Protein AF-A0A382JGZ1-F1 (afdb_monomer)

Organism: NCBI:txid408172

Radius of gyration: 41.62 Å; Cα contacts (8 Å, |Δi|>4): 286; chains: 1; bounding box: 96×25×117 Å

Nearest PDB structures (foldseek):
  3vn4-assembly1_A  TM=8.213E-01  e=1.297E+00  Homo sapiens

Foldseek 3Di:
DDDDQAEDQCPPLFPGHDPSHPYYPVPGHFAPADPSHDVPDPDDRFHQALVRDTNDDWDAWCVRHTHHFHQDLQRDTNDDQPVQQEPVRDRVFDWHQAPVRDTDDTPPPHDHFDAELVRDTVDDFHADLQRDTVDPLPPQAEPVRDRVDDHDDVND

Sequence (156 aa):
MWDPIIEGCTTSTACNYNPEAKKDDNSCIDPLGCDNWCPGDTTEVKELDCAGVCGGVQFIDCSGQCGILITDDCGVCGGNNTICKDCNGVINGAAELDKCGDCVGGDTGLEACTYDCSGYWGGSAELDQCSVCEGDNSTCKDCNNIINGTAYIDGC

Secondary structure (DSSP, 8-state):
------BS---TTSTT--TT-SB--S---PPBTTTTB-TT-SSPPPPBPTTS-BT-S-EE-TTSSEE---B-TTS-BT--S-TTB-TTS-BT--EEE-SSS-EEETTS--PPPPB-TTS-BT----B-TTS-BT--S-TTB-TTS-BT----TT--

Solvent-accessible surface area (backbone atoms only — not comparable to full-atom values): 9427 Å² total; per-residue (Å²): 136,89,79,81,82,37,68,27,13,58,50,88,79,24,69,58,46,33,93,74,28,77,40,67,65,80,68,58,40,73,44,46,73,32,92,69,38,41,101,83,60,91,67,82,84,26,48,66,15,59,85,73,37,66,58,48,87,43,45,43,25,70,80,78,45,70,34,71,36,43,61,26,95,65,69,35,65,61,51,81,43,67,89,35,32,22,66,80,64,36,73,76,47,63,23,42,67,41,87,71,68,48,58,16,39,61,87,67,85,35,76,68,68,53,62,24,63,82,66,39,58,62,46,86,45,48,64,28,96,60,73,36,59,71,43,88,41,68,92,34,38,21,82,84,67,38,71,77,45,86,54,52,88,91,79,114

pLDDT: mean 88.55, std 9.87, range [56.16, 98.31]

Mean predicted aligned error: 11.66 Å

Structure (mmCIF, N/CA/C/O backbone):
data_AF-A0A382JGZ1-F1
#
_entry.id   AF-A0A382JGZ1-F1
#
loop_
_atom_site.group_PDB
_atom_site.id
_atom_site.type_symbol
_atom_site.label_atom_id
_atom_site.label_alt_id
_atom_site.label_comp_id
_atom_site.label_asym_id
_atom_site.label_entity_id
_atom_site.label_seq_id
_atom_site.pdbx_PDB_ins_code
_atom_site.Cartn_x
_atom_site.Cartn_y
_atom_site.Cartn_z
_atom_site.occupancy
_atom_site.B_iso_or_equiv
_atom_site.auth_seq_id
_atom_site.auth_comp_id
_atom_site.auth_asym_id
_atom_sit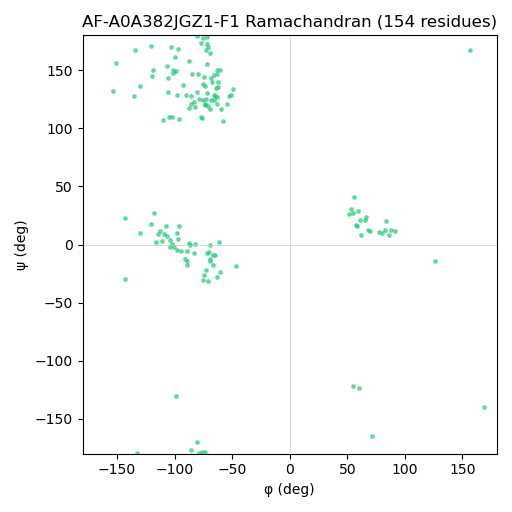e.auth_atom_id
_atom_site.pdbx_PDB_model_num
ATOM 1 N N . MET A 1 1 ? 52.716 8.930 -58.735 1.00 59.91 1 MET A N 1
ATOM 2 C CA . MET A 1 1 ? 52.616 9.016 -57.264 1.00 59.91 1 MET A CA 1
ATOM 3 C C . MET A 1 1 ? 51.844 7.788 -56.822 1.00 59.91 1 MET A C 1
ATOM 5 O O . MET A 1 1 ? 50.789 7.555 -57.394 1.00 59.91 1 MET A O 1
ATOM 9 N N . TRP A 1 2 ? 52.414 6.952 -55.953 1.00 77.38 2 TRP A N 1
ATOM 10 C CA . TRP A 1 2 ? 51.700 5.797 -55.399 1.00 77.38 2 TRP A CA 1
ATOM 11 C C . TRP A 1 2 ? 50.921 6.275 -54.177 1.00 77.38 2 TRP A C 1
ATOM 13 O O . TRP A 1 2 ? 51.493 6.948 -53.324 1.00 77.38 2 TRP A O 1
ATOM 23 N N . ASP A 1 3 ? 49.628 5.980 -54.151 1.00 73.88 3 ASP A N 1
ATOM 24 C CA . ASP A 1 3 ? 48.732 6.267 -53.037 1.00 73.88 3 ASP A CA 1
ATOM 25 C C . ASP A 1 3 ? 48.473 4.927 -52.329 1.00 73.88 3 ASP A C 1
ATOM 27 O O . ASP A 1 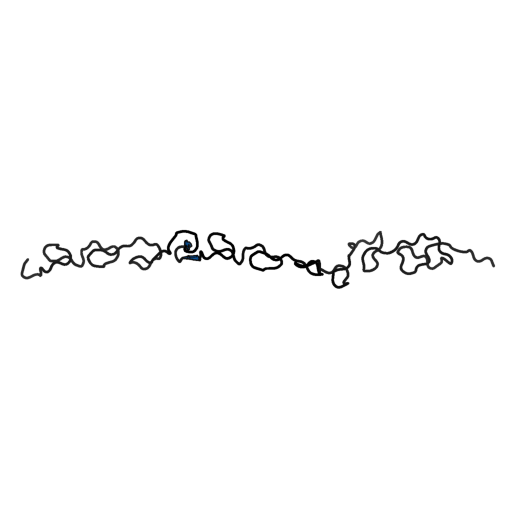3 ? 47.879 4.037 -52.950 1.00 73.88 3 ASP A O 1
ATOM 31 N N . PRO A 1 4 ? 49.003 4.704 -51.111 1.00 79.88 4 PRO A N 1
ATOM 32 C CA . PRO A 1 4 ? 48.818 3.442 -50.411 1.00 79.88 4 PRO A CA 1
ATOM 33 C C . PRO A 1 4 ? 47.335 3.229 -50.091 1.00 79.88 4 PRO A C 1
ATOM 35 O O . PRO A 1 4 ? 46.644 4.130 -49.611 1.00 79.88 4 PRO A O 1
ATOM 38 N N . ILE A 1 5 ? 46.842 2.015 -50.339 1.00 84.81 5 ILE A N 1
ATOM 39 C CA . ILE A 1 5 ? 45.508 1.616 -49.887 1.00 84.81 5 ILE A CA 1
ATOM 40 C C . ILE A 1 5 ? 45.614 1.343 -48.390 1.00 84.81 5 ILE A C 1
ATOM 42 O O . ILE A 1 5 ? 46.241 0.371 -47.975 1.00 84.81 5 ILE A O 1
ATOM 46 N N . ILE A 1 6 ? 45.028 2.234 -47.598 1.00 91.94 6 ILE A N 1
ATOM 47 C CA . ILE A 1 6 ? 44.837 2.045 -46.164 1.00 91.94 6 ILE A CA 1
ATOM 48 C C . ILE A 1 6 ? 43.628 1.119 -46.003 1.00 91.94 6 ILE A C 1
ATOM 50 O O . ILE A 1 6 ? 42.564 1.391 -46.569 1.00 91.94 6 ILE A O 1
ATOM 54 N N . GLU A 1 7 ? 43.813 0.020 -45.277 1.00 94.81 7 GLU A N 1
ATOM 55 C CA . GLU A 1 7 ? 42.747 -0.913 -44.900 1.00 94.81 7 GLU A CA 1
ATOM 56 C C . GLU A 1 7 ? 42.331 -0.654 -43.443 1.00 94.81 7 GLU A C 1
ATOM 58 O O . GLU A 1 7 ? 43.130 -0.157 -42.642 1.00 94.81 7 GLU A O 1
ATOM 63 N N . GLY A 1 8 ? 41.069 -0.921 -43.122 1.00 95.38 8 GLY A N 1
ATOM 64 C CA . GLY A 1 8 ? 40.466 -0.639 -41.818 1.00 95.38 8 GLY A CA 1
ATOM 65 C C . GLY A 1 8 ? 38.950 -0.518 -41.935 1.00 95.38 8 GLY A C 1
ATOM 66 O O . GLY A 1 8 ? 38.436 -0.380 -43.045 1.00 95.38 8 GLY A O 1
ATOM 67 N N . CYS A 1 9 ? 38.235 -0.519 -40.810 1.00 97.38 9 CYS A N 1
ATOM 68 C CA . CYS A 1 9 ? 36.777 -0.417 -40.817 1.00 97.38 9 CYS A CA 1
ATOM 69 C C . CYS A 1 9 ? 36.277 0.820 -41.590 1.00 97.38 9 CYS A C 1
ATOM 71 O O . CYS A 1 9 ? 36.577 1.957 -41.215 1.00 97.38 9 CYS A O 1
ATOM 73 N N . THR A 1 10 ? 35.466 0.598 -42.633 1.00 95.44 10 THR A N 1
ATOM 74 C CA . THR A 1 10 ? 34.905 1.678 -43.480 1.00 95.44 10 THR A CA 1
ATOM 75 C C . THR A 1 10 ? 33.472 2.093 -43.123 1.00 95.44 10 THR A C 1
ATOM 77 O O . THR A 1 10 ? 32.952 3.061 -43.679 1.00 95.44 10 THR A O 1
ATOM 80 N N . THR A 1 11 ? 32.829 1.408 -42.175 1.00 94.88 11 THR A N 1
ATOM 81 C CA . THR A 1 11 ? 31.472 1.736 -41.714 1.00 94.88 11 THR A CA 1
ATOM 82 C C . THR A 1 11 ? 31.505 2.938 -40.774 1.00 94.88 11 THR A C 1
ATOM 84 O O . THR A 1 11 ? 31.960 2.825 -39.642 1.00 94.88 11 THR A O 1
ATOM 87 N N . SER A 1 12 ? 30.987 4.088 -41.214 1.00 92.81 12 SER A N 1
ATOM 88 C CA . SER A 1 12 ? 31.091 5.372 -40.495 1.00 92.81 12 SER A CA 1
ATOM 89 C C . SER A 1 12 ? 30.383 5.449 -39.136 1.00 92.81 12 SER A C 1
ATOM 91 O O . SER A 1 12 ? 30.562 6.431 -38.417 1.00 92.81 12 SER A O 1
ATOM 93 N N . THR A 1 13 ? 29.580 4.444 -38.783 1.00 92.00 13 THR A N 1
ATOM 94 C CA . THR A 1 13 ? 28.895 4.309 -37.486 1.00 92.00 13 THR A CA 1
ATOM 95 C C . THR A 1 13 ? 29.541 3.281 -36.555 1.00 92.00 13 THR A C 1
ATOM 97 O O . THR A 1 13 ? 29.058 3.104 -35.442 1.00 92.00 13 THR A O 1
ATOM 100 N N . ALA A 1 14 ? 30.599 2.590 -36.987 1.00 93.94 14 ALA A N 1
ATOM 101 C CA . ALA A 1 14 ? 31.310 1.618 -36.163 1.00 93.94 14 ALA A CA 1
ATOM 102 C C . ALA A 1 14 ? 32.282 2.306 -35.190 1.00 93.94 14 ALA A C 1
ATOM 104 O O . ALA A 1 14 ? 32.926 3.304 -35.524 1.00 93.94 14 ALA A O 1
ATOM 105 N N . CYS A 1 15 ? 32.454 1.721 -34.008 1.00 95.44 15 CYS A N 1
ATOM 106 C CA . CYS A 1 15 ? 33.263 2.251 -32.908 1.00 95.44 15 CYS A CA 1
ATOM 107 C C . CYS A 1 15 ? 34.750 2.448 -33.241 1.00 95.44 15 CYS A C 1
ATOM 109 O O . CYS A 1 15 ? 35.434 3.246 -32.604 1.00 95.44 15 CYS A O 1
ATOM 111 N N . ASN A 1 16 ? 35.260 1.721 -34.235 1.00 95.12 16 ASN A N 1
ATOM 112 C CA . ASN A 1 16 ? 36.634 1.791 -34.728 1.00 95.12 16 ASN A CA 1
ATOM 113 C C . ASN A 1 16 ? 36.716 2.227 -36.202 1.00 95.12 16 ASN A C 1
ATOM 115 O O . ASN A 1 16 ? 37.671 1.871 -36.895 1.00 95.12 16 ASN A O 1
ATOM 119 N N . TYR A 1 17 ? 35.725 2.984 -36.687 1.00 96.25 17 TYR A N 1
ATOM 120 C CA . TYR A 1 17 ? 35.736 3.561 -38.030 1.00 96.25 17 TYR A CA 1
ATOM 121 C C . TYR A 1 17 ? 37.037 4.325 -38.323 1.00 96.25 17 TYR A C 1
ATOM 123 O O . TYR A 1 17 ? 37.432 5.224 -37.575 1.00 96.25 17 TYR A O 1
ATOM 131 N N . ASN A 1 18 ? 37.673 4.007 -39.451 1.00 93.94 18 ASN A N 1
ATOM 132 C CA . ASN A 1 18 ? 38.861 4.695 -39.936 1.00 93.94 18 ASN A CA 1
ATOM 133 C C . ASN A 1 18 ? 38.521 5.524 -41.194 1.00 93.94 18 ASN A C 1
ATOM 135 O O . ASN A 1 18 ? 38.383 4.950 -42.274 1.00 93.94 18 ASN A O 1
ATOM 139 N N . PRO A 1 19 ? 38.451 6.868 -41.113 1.00 95.19 19 PRO A N 1
ATOM 140 C CA . PRO A 1 19 ? 38.107 7.715 -42.257 1.00 95.19 19 PRO A CA 1
ATOM 141 C C . PRO A 1 19 ? 39.177 7.758 -43.358 1.00 95.19 19 PRO A C 1
ATOM 143 O O . PRO A 1 19 ? 38.900 8.252 -44.450 1.00 95.19 19 PRO A O 1
ATOM 146 N N . GLU A 1 20 ? 40.393 7.270 -43.095 1.00 93.50 20 GLU A N 1
ATOM 147 C CA . GLU A 1 20 ? 41.445 7.147 -44.111 1.00 93.50 20 GLU A CA 1
ATOM 148 C C . GLU A 1 20 ? 41.403 5.795 -44.841 1.00 93.50 20 GLU A C 1
ATOM 150 O O . GLU A 1 20 ? 42.028 5.654 -45.897 1.00 93.50 20 GLU A O 1
ATOM 155 N N . ALA A 1 21 ? 40.660 4.810 -44.318 1.00 94.94 21 ALA A N 1
ATOM 156 C CA . ALA A 1 21 ? 40.535 3.497 -44.934 1.00 94.94 21 ALA A CA 1
ATOM 157 C C . ALA A 1 21 ? 39.757 3.581 -46.255 1.00 94.94 21 ALA A C 1
ATOM 159 O O . ALA A 1 21 ? 38.621 4.047 -46.324 1.00 94.94 21 ALA A O 1
ATOM 160 N N . LYS A 1 22 ? 40.383 3.094 -47.329 1.00 91.94 22 LYS A N 1
ATOM 161 C CA . LYS A 1 22 ? 39.811 3.053 -48.689 1.00 91.94 22 LYS A CA 1
ATOM 162 C C . LYS A 1 22 ? 39.271 1.666 -49.049 1.00 91.94 22 LYS A C 1
ATOM 164 O O . LYS A 1 22 ? 38.753 1.476 -50.149 1.00 91.94 22 LYS A O 1
ATOM 169 N N . LYS A 1 23 ? 39.426 0.697 -48.147 1.00 94.69 23 LYS A N 1
ATOM 170 C CA . LYS A 1 23 ? 38.972 -0.685 -48.279 1.00 94.69 23 LYS A CA 1
ATOM 171 C C . LYS A 1 23 ? 38.732 -1.263 -46.884 1.00 94.69 23 LYS A C 1
ATOM 173 O O . LYS A 1 23 ? 39.600 -1.143 -46.024 1.00 94.69 23 LYS A O 1
ATOM 178 N N . ASP A 1 24 ? 37.583 -1.904 -46.703 1.00 95.44 24 ASP A N 1
ATOM 179 C CA . ASP A 1 24 ? 37.241 -2.572 -45.450 1.00 95.44 24 ASP A CA 1
ATOM 180 C C . ASP A 1 24 ? 38.145 -3.786 -45.194 1.00 95.44 24 ASP A C 1
ATOM 182 O O . ASP A 1 24 ? 38.462 -4.546 -46.118 1.00 95.44 24 ASP A O 1
ATOM 186 N N . ASP A 1 25 ? 38.545 -3.964 -43.938 1.00 96.00 25 ASP A N 1
ATOM 187 C CA . ASP A 1 25 ? 39.258 -5.143 -43.433 1.00 96.00 25 ASP A CA 1
ATOM 188 C C . ASP A 1 25 ? 38.347 -6.078 -42.614 1.00 96.00 25 ASP A C 1
ATOM 190 O O . ASP A 1 25 ? 38.810 -7.093 -42.090 1.00 96.00 25 ASP A O 1
ATOM 194 N N . ASN A 1 26 ? 37.047 -5.762 -42.538 1.00 94.56 26 ASN A N 1
ATOM 195 C CA . ASN A 1 26 ? 36.031 -6.426 -41.720 1.00 94.56 26 ASN A CA 1
ATOM 196 C C . ASN A 1 26 ? 36.320 -6.364 -40.206 1.00 94.56 26 ASN A C 1
ATOM 198 O O . ASN A 1 26 ? 35.785 -7.176 -39.450 1.00 94.56 26 ASN A O 1
ATOM 202 N N . SER A 1 27 ? 37.148 -5.421 -39.740 1.00 95.25 27 SER A N 1
ATOM 203 C CA . SER A 1 27 ? 37.422 -5.231 -38.308 1.00 95.25 27 SER A CA 1
ATOM 204 C C . SER A 1 27 ? 36.367 -4.394 -37.578 1.00 95.25 27 SER A C 1
ATOM 206 O O . SER A 1 27 ? 36.524 -4.152 -36.382 1.00 95.25 27 SER A O 1
ATOM 208 N N . CYS A 1 28 ? 35.320 -3.927 -38.270 1.00 96.38 28 CYS A N 1
ATOM 209 C CA . CYS A 1 28 ? 34.291 -3.058 -37.702 1.00 96.38 28 CYS A CA 1
ATOM 210 C C . CYS A 1 28 ? 33.673 -3.622 -36.414 1.00 96.38 28 CYS A C 1
ATOM 212 O O . CYS A 1 28 ? 33.189 -4.752 -36.374 1.00 96.38 28 CYS A O 1
ATOM 214 N N . ILE A 1 29 ? 33.671 -2.794 -35.372 1.00 94.19 29 ILE A N 1
ATOM 215 C CA . ILE A 1 29 ? 33.009 -3.041 -34.094 1.00 94.19 29 ILE A CA 1
ATOM 216 C C . ILE A 1 29 ? 31.720 -2.226 -34.096 1.00 94.19 29 ILE A C 1
ATOM 218 O O . ILE A 1 29 ? 31.767 -0.996 -34.026 1.00 94.19 29 ILE A O 1
ATOM 222 N N . ASP A 1 30 ? 30.579 -2.902 -34.183 1.00 92.38 30 ASP A N 1
ATOM 223 C CA . ASP A 1 30 ? 29.280 -2.241 -34.081 1.00 92.38 30 ASP A CA 1
ATOM 224 C C . ASP A 1 30 ? 29.047 -1.715 -32.648 1.00 92.38 30 ASP A C 1
ATOM 226 O O . ASP A 1 30 ? 29.444 -2.380 -31.681 1.00 92.38 30 ASP A O 1
ATOM 230 N N . PRO A 1 31 ? 28.408 -0.541 -32.482 1.00 89.31 31 PRO A N 1
ATOM 231 C CA . PRO A 1 31 ? 27.994 -0.056 -31.170 1.00 89.31 31 PRO A CA 1
ATOM 232 C C . PRO A 1 31 ? 27.006 -1.005 -30.482 1.00 89.31 31 PRO A C 1
ATOM 234 O O . PRO A 1 31 ? 26.212 -1.681 -31.138 1.00 89.31 31 PRO A O 1
ATOM 237 N N . LEU A 1 32 ? 27.034 -1.033 -29.149 1.00 83.06 32 LEU A N 1
ATOM 238 C CA . LEU A 1 32 ? 26.167 -1.889 -28.334 1.00 83.06 32 LEU A CA 1
ATOM 239 C C . LEU A 1 32 ? 24.995 -1.099 -27.746 1.00 83.06 32 LEU A C 1
ATOM 241 O O . LEU A 1 32 ? 25.132 0.079 -27.419 1.00 83.06 32 LEU A O 1
ATOM 245 N N . GLY A 1 33 ? 23.851 -1.767 -27.580 1.00 77.44 33 GLY A N 1
ATOM 246 C CA . GLY A 1 33 ? 22.639 -1.154 -27.044 1.00 77.44 33 GLY A CA 1
ATOM 247 C C . GLY A 1 33 ? 22.165 0.013 -27.914 1.00 77.44 33 GLY A C 1
ATOM 248 O O . GLY A 1 33 ? 21.911 -0.140 -29.110 1.00 77.44 33 GLY A O 1
ATOM 249 N N . CYS A 1 34 ? 22.036 1.190 -27.311 1.00 78.69 34 CYS A N 1
ATOM 250 C CA . CYS A 1 34 ? 21.602 2.418 -27.973 1.00 78.69 34 CYS A CA 1
ATOM 251 C C . CYS A 1 34 ? 22.512 3.618 -27.624 1.00 78.69 34 CYS A C 1
ATOM 253 O O . CYS A 1 34 ? 23.529 3.468 -26.952 1.00 78.69 34 CYS A O 1
ATOM 255 N N . ASP A 1 35 ? 22.201 4.808 -28.158 1.00 84.62 35 ASP A N 1
ATOM 256 C CA . ASP A 1 35 ? 23.065 6.009 -28.137 1.00 84.62 35 ASP A CA 1
ATOM 257 C C . ASP A 1 35 ? 24.462 5.821 -28.790 1.00 84.62 35 ASP A C 1
ATOM 259 O O . ASP A 1 35 ? 25.342 6.662 -28.621 1.00 84.62 35 ASP A O 1
ATOM 263 N N . ASN A 1 36 ? 24.652 4.764 -29.595 1.00 85.62 36 ASN A N 1
ATOM 264 C CA . ASN A 1 36 ? 25.927 4.365 -30.214 1.00 85.62 36 ASN A CA 1
ATOM 265 C C . ASN A 1 36 ? 27.072 4.146 -29.202 1.00 85.62 36 ASN A C 1
ATOM 267 O O . ASN A 1 36 ? 28.211 4.531 -29.466 1.00 85.62 36 ASN A O 1
ATOM 271 N N . TRP A 1 37 ? 26.779 3.516 -28.062 1.00 90.06 37 TRP A N 1
ATOM 272 C CA . TRP A 1 37 ? 27.780 3.209 -27.037 1.00 90.06 37 TRP A CA 1
ATOM 273 C C . TRP A 1 37 ? 28.874 2.256 -27.544 1.00 90.06 37 TRP A C 1
ATOM 275 O O . TRP A 1 37 ? 28.583 1.229 -28.169 1.00 90.06 37 TRP A O 1
ATOM 285 N N . CYS A 1 38 ? 30.131 2.560 -27.222 1.00 92.44 38 CYS A N 1
ATOM 286 C CA . CYS A 1 38 ? 31.301 1.833 -27.700 1.00 92.44 38 CYS A CA 1
ATOM 287 C C . CYS A 1 38 ? 32.147 1.218 -26.568 1.00 92.44 38 CYS A C 1
ATOM 289 O O . CYS A 1 38 ? 32.317 1.831 -25.511 1.00 92.44 38 CYS A O 1
ATOM 291 N N . PRO A 1 39 ? 32.756 0.028 -26.774 1.00 88.19 39 PRO A N 1
ATOM 292 C CA . PRO A 1 39 ? 33.616 -0.603 -25.771 1.00 88.19 39 PRO A CA 1
ATOM 293 C C . PRO A 1 39 ? 34.800 0.286 -25.354 1.00 88.19 39 PRO A C 1
ATOM 295 O O . PRO A 1 39 ? 35.776 0.432 -26.088 1.00 88.19 39 PRO A O 1
ATOM 298 N N . GLY A 1 40 ? 34.719 0.851 -24.147 1.00 82.50 40 GLY A N 1
ATOM 299 C CA . GLY A 1 40 ? 35.688 1.816 -23.613 1.00 82.50 40 GLY A CA 1
ATOM 300 C C . GLY A 1 40 ? 35.055 3.121 -23.122 1.00 82.50 40 GLY A C 1
ATOM 301 O O . GLY A 1 40 ? 35.703 3.853 -22.372 1.00 82.50 40 GLY A O 1
ATOM 302 N N . ASP A 1 41 ? 33.796 3.382 -23.480 1.00 87.44 41 ASP A N 1
ATOM 303 C CA . ASP A 1 41 ? 33.010 4.482 -22.925 1.00 87.44 41 ASP A CA 1
ATOM 304 C C . ASP A 1 41 ? 32.782 4.298 -21.415 1.00 87.44 41 ASP A C 1
ATOM 306 O O . ASP A 1 41 ? 32.669 3.185 -20.897 1.00 87.44 41 ASP A O 1
ATOM 310 N N . THR A 1 42 ? 32.732 5.415 -20.684 1.00 86.06 42 THR A N 1
ATOM 311 C CA . THR A 1 42 ? 32.669 5.428 -19.210 1.00 86.06 42 THR A CA 1
ATOM 312 C C . THR A 1 42 ? 31.253 5.517 -18.643 1.00 86.06 42 THR A C 1
ATOM 314 O O . THR A 1 42 ? 31.076 5.443 -17.427 1.00 86.06 42 THR A O 1
ATOM 317 N N . THR A 1 43 ? 30.244 5.684 -19.498 1.00 82.06 43 THR A N 1
ATOM 318 C CA . THR A 1 43 ? 28.824 5.610 -19.131 1.00 82.06 43 THR A CA 1
ATOM 319 C C .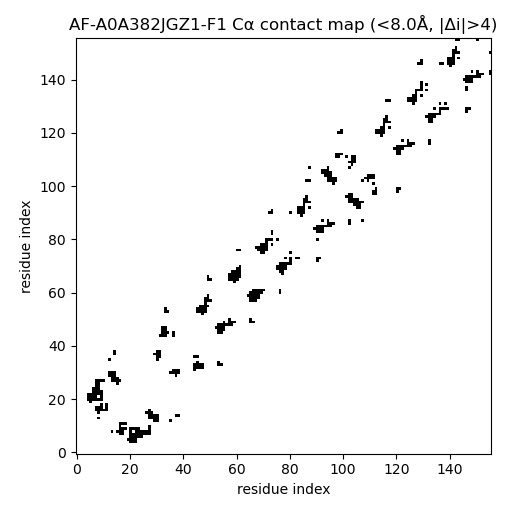 THR A 1 43 ? 28.316 4.174 -19.215 1.00 82.06 43 THR A C 1
ATOM 321 O O . THR A 1 43 ? 28.880 3.359 -19.938 1.00 82.06 43 THR A O 1
ATOM 324 N N . GLU A 1 44 ? 27.234 3.853 -18.511 1.00 80.00 44 GLU A N 1
ATOM 325 C CA . GLU A 1 44 ? 26.608 2.528 -18.590 1.00 80.00 44 GLU A CA 1
ATOM 326 C C . GLU A 1 44 ? 26.012 2.265 -19.985 1.00 80.00 44 GLU A C 1
ATOM 328 O O . GLU A 1 44 ? 25.503 3.187 -20.631 1.00 80.00 44 GLU A O 1
ATOM 333 N N . VAL A 1 45 ? 26.066 1.005 -20.438 1.00 79.75 45 VAL A N 1
ATOM 334 C CA . VAL A 1 45 ? 25.364 0.564 -21.653 1.00 79.75 45 VAL A CA 1
ATOM 335 C C . VAL A 1 45 ? 23.873 0.733 -21.410 1.00 79.75 45 VAL A C 1
ATOM 337 O O . VAL A 1 45 ? 23.315 0.154 -20.478 1.00 79.75 45 VAL A O 1
ATOM 340 N N . LYS A 1 46 ? 23.228 1.529 -22.253 1.00 80.62 46 LYS A N 1
ATOM 341 C CA . LYS A 1 46 ? 21.780 1.678 -22.241 1.00 80.62 46 LYS A CA 1
ATOM 342 C C . LYS A 1 46 ? 21.166 0.699 -23.226 1.00 80.62 46 LYS A C 1
ATOM 344 O O . LYS A 1 46 ? 21.628 0.591 -24.358 1.00 80.62 46 LYS A O 1
ATOM 349 N N . GLU A 1 47 ? 20.087 0.060 -22.803 1.00 77.25 47 GLU A N 1
ATOM 350 C CA . GLU A 1 47 ? 19.244 -0.752 -23.673 1.00 77.25 47 GLU A CA 1
ATOM 351 C C . GLU A 1 47 ? 18.002 0.021 -24.113 1.00 77.25 47 GLU A C 1
ATOM 353 O O . GLU A 1 47 ? 17.620 1.035 -23.517 1.00 77.25 47 GLU A O 1
ATOM 358 N N . LEU A 1 48 ? 17.380 -0.456 -25.187 1.00 76.62 48 LEU A N 1
ATOM 359 C CA . LEU A 1 48 ? 16.151 0.120 -25.708 1.00 76.62 48 LEU A CA 1
ATOM 360 C C . LEU A 1 48 ? 14.973 -0.246 -24.795 1.00 76.62 48 LEU A C 1
ATOM 362 O O . LEU A 1 48 ? 14.673 -1.427 -24.612 1.00 76.62 48 LEU A O 1
ATOM 366 N N . ASP A 1 49 ? 14.292 0.757 -24.244 1.00 74.19 49 ASP A N 1
ATOM 367 C CA . ASP A 1 49 ? 13.051 0.532 -23.512 1.00 74.19 49 ASP A CA 1
ATOM 368 C C . ASP A 1 49 ? 11.914 0.140 -24.458 1.00 74.19 49 ASP A C 1
ATOM 370 O O . ASP A 1 49 ? 11.994 0.229 -25.689 1.00 74.19 49 ASP A O 1
ATOM 374 N N . CYS A 1 50 ? 10.814 -0.283 -23.856 1.00 76.38 50 CYS A N 1
ATOM 375 C CA . CYS A 1 50 ? 9.692 -0.847 -24.581 1.00 76.38 50 CYS A CA 1
ATOM 376 C C . CYS A 1 50 ? 8.891 0.160 -25.453 1.00 76.38 50 CYS A C 1
ATOM 378 O O . CYS A 1 50 ? 7.964 -0.240 -26.156 1.00 76.38 50 CYS A O 1
ATOM 380 N N . ALA A 1 51 ? 9.265 1.448 -25.479 1.00 72.50 51 ALA A N 1
ATOM 381 C CA . ALA A 1 51 ? 8.778 2.444 -26.444 1.00 72.50 51 ALA A CA 1
ATOM 382 C C . ALA A 1 51 ? 9.836 2.880 -27.476 1.00 72.50 51 ALA A C 1
ATOM 384 O O . ALA A 1 51 ? 9.599 3.821 -28.237 1.00 72.50 51 ALA A O 1
ATOM 385 N N . GLY A 1 52 ? 10.992 2.215 -27.530 1.00 71.56 52 GLY A N 1
ATOM 386 C CA . GLY A 1 52 ? 12.078 2.599 -28.426 1.00 71.56 52 GLY A CA 1
ATOM 387 C C . GLY A 1 52 ? 12.974 3.709 -27.871 1.00 71.56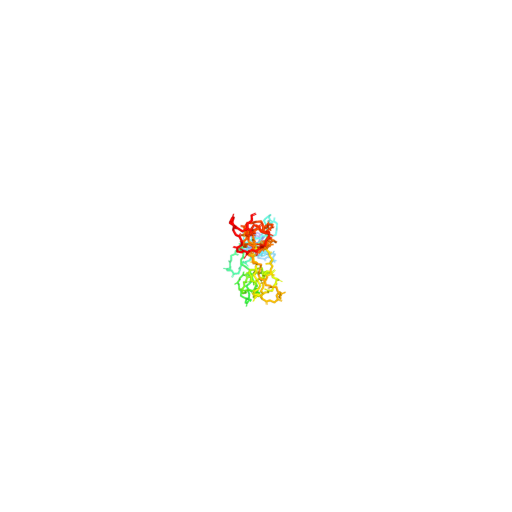 52 GLY A C 1
ATOM 388 O O . GLY A 1 52 ? 13.636 4.385 -28.660 1.00 71.56 52 GLY A O 1
ATOM 389 N N . VAL A 1 53 ? 12.992 3.941 -26.552 1.00 79.69 53 VAL A N 1
ATOM 390 C CA . VAL A 1 53 ? 13.775 5.020 -25.926 1.00 79.69 53 VAL A CA 1
ATOM 391 C C . VAL A 1 53 ? 15.002 4.466 -25.211 1.00 79.69 53 VAL A C 1
ATOM 393 O O . VAL A 1 53 ? 14.922 3.531 -24.418 1.00 79.69 53 VAL A O 1
ATOM 396 N N . CYS A 1 54 ? 16.157 5.074 -25.469 1.00 80.75 54 CYS A N 1
ATOM 397 C CA . CYS A 1 54 ? 17.425 4.595 -24.944 1.00 80.75 54 CYS A CA 1
ATOM 398 C C . CYS A 1 54 ? 17.584 4.820 -23.432 1.00 80.75 54 CYS A C 1
ATOM 400 O O . CYS A 1 54 ? 17.582 5.963 -22.966 1.00 80.75 54 CYS A O 1
ATOM 402 N N . GLY A 1 55 ? 17.748 3.739 -22.664 1.00 73.00 55 GLY A N 1
ATOM 403 C CA . GLY A 1 55 ? 17.836 3.783 -21.200 1.00 73.00 55 GLY A CA 1
ATOM 404 C C . GLY A 1 55 ? 16.536 4.234 -20.527 1.00 73.00 55 GLY A C 1
ATOM 405 O O . GLY A 1 55 ? 16.575 4.784 -19.427 1.00 73.00 55 GLY A O 1
ATOM 406 N N . GLY A 1 56 ? 15.398 4.070 -21.209 1.00 72.00 56 GLY A N 1
ATOM 407 C CA . GLY A 1 56 ? 14.077 4.340 -20.647 1.00 72.00 56 GLY A CA 1
ATOM 408 C C . GLY A 1 56 ? 13.653 3.298 -19.604 1.00 72.00 56 GLY A C 1
ATOM 409 O O . GLY A 1 56 ? 14.323 2.294 -19.377 1.00 72.00 56 GLY A O 1
ATOM 410 N N . VAL A 1 57 ? 12.524 3.560 -18.944 1.00 69.75 57 VAL A N 1
ATOM 411 C CA . VAL A 1 57 ? 12.059 2.798 -17.767 1.00 69.75 57 VAL A CA 1
ATOM 412 C C . VAL A 1 57 ? 10.873 1.868 -18.052 1.00 69.75 57 VAL A C 1
ATOM 414 O O . VAL A 1 57 ? 10.302 1.309 -17.118 1.00 69.75 57 VAL A O 1
ATOM 417 N N . GLN A 1 58 ? 10.467 1.706 -19.316 1.00 65.38 58 GLN A N 1
ATOM 418 C CA . GLN A 1 58 ? 9.423 0.743 -19.684 1.00 65.38 58 GLN A CA 1
ATOM 419 C C . GLN A 1 58 ? 10.004 -0.668 -19.819 1.00 65.38 58 GLN A C 1
ATOM 421 O O . GLN A 1 58 ? 10.837 -0.923 -20.689 1.00 65.38 58 GLN A O 1
ATOM 426 N N . PHE A 1 59 ? 9.506 -1.581 -18.987 1.00 69.06 59 PHE A N 1
ATOM 427 C CA . PHE A 1 59 ? 9.740 -3.025 -19.037 1.00 69.06 59 PHE A CA 1
ATOM 428 C C . PHE A 1 59 ? 8.547 -3.724 -19.735 1.00 69.06 59 PHE A C 1
ATOM 430 O O . PHE A 1 59 ? 8.139 -3.284 -20.807 1.00 69.06 59 PHE A O 1
ATOM 437 N N . ILE A 1 60 ? 7.962 -4.787 -19.164 1.00 71.56 60 ILE A N 1
ATOM 438 C CA . ILE A 1 60 ? 6.827 -5.561 -19.722 1.00 71.56 60 ILE A CA 1
ATOM 439 C C . ILE A 1 60 ? 5.732 -5.729 -18.642 1.00 71.56 60 ILE A C 1
ATOM 441 O O . ILE A 1 60 ? 6.067 -5.952 -17.482 1.00 71.56 60 ILE A O 1
ATOM 445 N N . ASP A 1 61 ? 4.443 -5.560 -18.975 1.00 76.50 61 ASP A N 1
ATOM 446 C CA . ASP A 1 61 ? 3.304 -5.567 -18.035 1.00 76.50 61 ASP A CA 1
ATOM 447 C C . ASP A 1 61 ? 2.730 -6.959 -17.719 1.00 76.50 61 ASP A C 1
ATOM 449 O O . ASP A 1 61 ? 3.167 -8.003 -18.208 1.00 76.50 61 ASP A O 1
ATOM 453 N N . CYS A 1 62 ? 1.657 -6.903 -16.925 1.00 78.06 62 CYS A N 1
ATOM 454 C CA . CYS A 1 62 ? 0.745 -7.952 -16.503 1.00 78.06 62 CYS A CA 1
ATOM 455 C C . CYS A 1 62 ? 0.257 -8.877 -17.635 1.00 78.06 62 CYS A C 1
ATOM 457 O O . CYS A 1 62 ? -0.253 -9.960 -17.352 1.00 78.06 62 CYS A O 1
ATOM 459 N N . SER A 1 63 ? 0.367 -8.452 -18.897 1.00 80.88 63 SER A N 1
ATOM 460 C CA . SER A 1 63 ? -0.139 -9.138 -20.088 1.00 80.88 63 SER A CA 1
ATOM 461 C C . SER A 1 63 ? 0.954 -9.597 -21.065 1.00 80.88 63 SER A C 1
ATOM 463 O O . SER A 1 63 ? 0.636 -10.181 -22.103 1.00 80.88 63 SER A O 1
ATOM 465 N N . GLY A 1 64 ? 2.236 -9.379 -20.748 1.00 64.12 64 GLY A N 1
ATOM 466 C CA . GLY A 1 64 ? 3.355 -9.765 -21.617 1.00 64.12 64 GLY A CA 1
ATOM 467 C C . GLY A 1 64 ? 3.584 -8.819 -22.801 1.00 64.12 64 GLY A C 1
ATOM 468 O O . GLY A 1 64 ? 4.363 -9.141 -23.700 1.00 64.12 64 GLY A O 1
ATOM 469 N N . GLN A 1 65 ? 2.926 -7.660 -22.802 1.00 78.94 65 GLN A N 1
ATOM 470 C CA . GLN A 1 65 ? 3.236 -6.536 -23.683 1.00 78.94 65 GLN A CA 1
ATOM 471 C C . GLN A 1 65 ? 4.124 -5.535 -22.938 1.00 78.94 65 GLN A C 1
ATOM 473 O O . GLN A 1 65 ? 4.298 -5.619 -21.729 1.00 78.94 65 GLN A O 1
ATOM 478 N N . CYS A 1 66 ? 4.705 -4.580 -23.652 1.00 73.88 66 CYS A N 1
ATOM 479 C CA . CYS A 1 66 ? 5.473 -3.482 -23.067 1.00 73.88 66 CYS A CA 1
ATOM 480 C C . CYS A 1 66 ? 4.747 -2.759 -21.905 1.00 73.88 66 CYS A C 1
ATOM 482 O O . CYS A 1 66 ? 3.565 -2.454 -22.025 1.00 73.88 66 CYS A O 1
ATOM 484 N N . GLY A 1 67 ? 5.444 -2.505 -20.782 1.00 69.50 67 GLY A N 1
ATOM 485 C CA . GLY A 1 67 ? 4.826 -2.255 -19.467 1.00 69.50 67 GLY A CA 1
ATOM 486 C C . GLY A 1 67 ? 5.775 -2.251 -18.246 1.00 69.50 67 GLY A C 1
ATOM 487 O O . GLY A 1 67 ? 6.858 -1.705 -18.376 1.00 69.50 67 GLY A O 1
ATOM 488 N N . ILE A 1 68 ? 5.413 -2.812 -17.065 1.00 71.31 68 ILE A N 1
ATOM 489 C CA . ILE A 1 68 ? 6.329 -2.990 -15.888 1.00 71.31 68 ILE A CA 1
ATOM 490 C C . ILE A 1 68 ? 6.144 -4.305 -15.045 1.00 71.31 68 ILE A C 1
ATOM 492 O O . ILE A 1 68 ? 7.120 -4.787 -14.479 1.00 71.31 68 ILE A O 1
ATOM 496 N N . LEU A 1 69 ? 4.963 -4.937 -14.931 1.00 74.81 69 LEU A N 1
ATOM 497 C CA . LEU A 1 69 ? 4.107 -4.860 -13.721 1.00 74.81 69 LEU A CA 1
ATOM 498 C C . LEU A 1 69 ? 3.244 -6.170 -13.527 1.00 74.81 69 LEU A C 1
ATOM 500 O O . LEU A 1 69 ? 3.048 -6.853 -14.519 1.00 74.81 69 LEU A O 1
ATOM 504 N N . ILE A 1 70 ? 2.742 -6.590 -12.334 1.00 76.81 70 ILE A N 1
ATOM 505 C CA . ILE A 1 70 ? 1.933 -7.859 -12.141 1.00 76.81 70 ILE A CA 1
ATOM 506 C C . ILE A 1 70 ? 0.677 -7.682 -11.258 1.00 76.81 70 ILE A C 1
ATOM 508 O O . ILE A 1 70 ? 0.797 -7.201 -10.139 1.00 76.81 70 ILE A O 1
ATOM 512 N N . THR A 1 71 ? -0.510 -8.103 -11.719 1.00 86.62 71 THR A N 1
ATOM 513 C CA . THR A 1 71 ? -1.799 -7.901 -11.031 1.00 86.62 71 THR A CA 1
ATOM 514 C C . THR A 1 71 ? -1.883 -8.745 -9.770 1.00 86.62 71 THR A C 1
ATOM 516 O O . THR A 1 71 ? -1.860 -9.970 -9.847 1.00 86.62 71 THR A O 1
ATOM 519 N N . ASP A 1 72 ? -1.984 -8.076 -8.626 1.00 93.25 72 ASP A N 1
ATOM 520 C CA . ASP A 1 72 ? -2.220 -8.696 -7.328 1.00 93.25 72 ASP A CA 1
ATOM 521 C C . ASP A 1 72 ? -3.703 -9.100 -7.157 1.00 93.25 72 ASP A C 1
ATOM 523 O O . ASP A 1 72 ? -4.556 -8.796 -7.996 1.00 93.25 72 ASP A O 1
ATOM 527 N N . ASP A 1 73 ? -4.034 -9.792 -6.071 1.00 94.31 73 ASP A N 1
ATOM 528 C CA . ASP A 1 73 ? -5.383 -10.310 -5.800 1.00 94.31 73 ASP A CA 1
ATOM 529 C C . ASP A 1 73 ? -6.395 -9.203 -5.424 1.00 94.31 73 ASP A C 1
ATOM 531 O O . ASP A 1 73 ? -7.602 -9.449 -5.339 1.00 94.31 73 ASP A O 1
ATOM 535 N N . CYS A 1 74 ? -5.921 -7.965 -5.237 1.00 92.19 74 CYS A N 1
ATOM 536 C CA . CYS A 1 74 ? -6.743 -6.756 -5.166 1.00 92.19 74 CYS A CA 1
ATOM 537 C C . CYS A 1 74 ? -7.015 -6.147 -6.555 1.00 92.19 74 CYS A C 1
ATOM 539 O O . CYS A 1 74 ? -7.675 -5.112 -6.658 1.00 92.19 74 CYS A O 1
ATOM 541 N N . GLY A 1 75 ? -6.492 -6.748 -7.629 1.00 89.38 75 GLY A N 1
ATOM 542 C CA . GLY A 1 75 ? -6.552 -6.216 -8.989 1.00 89.38 75 GLY A CA 1
ATOM 543 C C . GLY A 1 75 ? -5.469 -5.177 -9.305 1.00 89.38 75 GLY A C 1
ATOM 544 O O . GLY A 1 75 ? -5.563 -4.500 -10.331 1.00 89.38 75 GLY A O 1
ATOM 545 N N . VAL A 1 76 ? -4.440 -5.023 -8.464 1.00 88.06 76 VAL A N 1
ATOM 546 C CA . VAL A 1 76 ? -3.419 -3.975 -8.609 1.00 88.06 76 VAL A CA 1
ATOM 547 C C . VAL A 1 76 ? -2.191 -4.518 -9.330 1.00 88.06 76 VAL A C 1
ATOM 549 O O . VAL A 1 76 ? -1.399 -5.271 -8.772 1.00 88.06 76 VAL A O 1
ATOM 552 N N . CYS A 1 77 ? -1.996 -4.095 -10.579 1.00 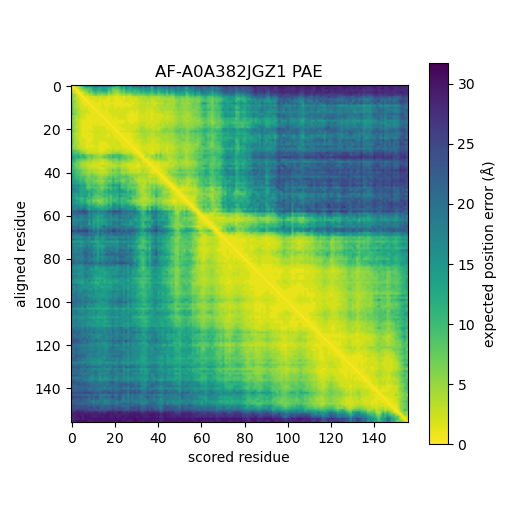87.56 77 CYS A N 1
ATOM 553 C CA . CYS A 1 77 ? -0.766 -4.347 -11.331 1.00 87.56 77 CYS A CA 1
ATOM 554 C C . CYS A 1 77 ? 0.417 -3.718 -10.548 1.00 87.56 77 CYS A C 1
ATOM 556 O O . CYS A 1 77 ? 0.467 -2.507 -10.350 1.00 87.56 77 CYS A O 1
ATOM 558 N N . GLY A 1 78 ? 1.363 -4.545 -10.084 1.00 84.88 78 GLY A N 1
ATOM 559 C CA . GLY A 1 78 ? 2.510 -4.182 -9.240 1.00 84.88 78 GLY A CA 1
ATOM 560 C C . GLY A 1 78 ? 2.216 -4.174 -7.739 1.00 84.88 78 GLY A C 1
ATOM 561 O O . GLY A 1 78 ? 3.043 -3.698 -6.962 1.00 84.88 78 GLY A O 1
ATOM 562 N N . GLY A 1 79 ? 1.035 -4.645 -7.340 1.00 87.88 79 GLY A N 1
ATOM 563 C CA . GLY A 1 79 ? 0.580 -4.663 -5.958 1.00 87.88 79 GLY A CA 1
ATOM 564 C C . GLY A 1 79 ? 1.209 -5.767 -5.103 1.00 87.88 79 GLY A C 1
ATOM 565 O O . GLY A 1 79 ? 2.070 -6.534 -5.533 1.00 87.88 79 GLY A O 1
ATOM 566 N N . ASN A 1 80 ? 0.787 -5.815 -3.842 1.00 91.88 80 ASN A N 1
ATOM 567 C CA . ASN A 1 80 ? 1.300 -6.730 -2.815 1.00 91.88 80 ASN A CA 1
ATOM 568 C C . ASN A 1 80 ? 0.192 -7.231 -1.862 1.00 91.88 80 ASN A C 1
ATOM 570 O O . ASN A 1 80 ? 0.445 -7.613 -0.711 1.00 91.88 80 ASN A O 1
ATOM 574 N N . ASN A 1 81 ? -1.053 -7.188 -2.332 1.00 92.88 81 ASN A N 1
ATOM 575 C CA . ASN A 1 81 ? -2.278 -7.545 -1.632 1.00 92.88 81 ASN A CA 1
ATOM 576 C C . ASN A 1 81 ? -2.589 -6.703 -0.383 1.00 92.88 81 ASN A C 1
ATOM 578 O O . ASN A 1 81 ? -3.480 -7.063 0.373 1.00 92.88 81 ASN A O 1
ATOM 582 N N . THR A 1 82 ? -1.862 -5.621 -0.082 1.00 94.19 82 THR A N 1
ATOM 583 C CA . THR A 1 82 ? -2.054 -4.896 1.197 1.00 94.19 82 THR A CA 1
ATOM 584 C C . THR A 1 82 ? -3.324 -4.045 1.219 1.00 94.19 82 THR A C 1
ATOM 586 O O . THR A 1 82 ? -3.917 -3.889 2.277 1.00 94.19 82 THR A O 1
ATOM 589 N N . ILE A 1 83 ? -3.768 -3.520 0.073 1.00 91.81 83 ILE A N 1
ATOM 590 C CA . ILE A 1 83 ? -4.889 -2.563 0.009 1.00 91.81 83 ILE A CA 1
ATOM 591 C C . ILE A 1 83 ? -6.274 -3.196 0.221 1.00 91.81 83 ILE A C 1
ATOM 593 O O . ILE A 1 83 ? -7.184 -2.507 0.667 1.00 91.81 83 ILE A O 1
ATOM 597 N N . CYS A 1 84 ? -6.435 -4.485 -0.087 1.00 95.12 84 CYS A N 1
ATOM 598 C CA . CYS A 1 84 ? -7.695 -5.218 0.067 1.00 95.12 84 CYS A CA 1
ATOM 599 C C . CYS A 1 84 ? -7.632 -6.326 1.126 1.00 95.12 84 CYS A C 1
ATOM 601 O O . CYS A 1 84 ? -8.558 -7.128 1.212 1.00 95.12 84 CYS A O 1
ATOM 603 N N . LYS A 1 85 ? -6.556 -6.411 1.919 1.00 97.12 85 LYS A N 1
ATOM 604 C CA . LYS A 1 85 ? -6.585 -7.230 3.135 1.00 97.12 85 LYS A CA 1
ATOM 605 C C . LYS A 1 85 ? -7.466 -6.538 4.161 1.00 97.12 85 LYS A C 1
ATOM 607 O O . LYS A 1 85 ? -7.283 -5.353 4.434 1.00 97.12 85 LYS A O 1
ATOM 612 N N . ASP A 1 86 ? -8.388 -7.299 4.722 1.00 97.38 86 ASP A N 1
ATOM 613 C CA . ASP A 1 86 ? -9.153 -6.893 5.889 1.00 97.38 86 ASP A CA 1
ATOM 614 C C . ASP A 1 86 ? -8.266 -6.909 7.155 1.00 97.38 86 ASP A C 1
ATOM 616 O O . ASP A 1 86 ? -7.073 -7.242 7.091 1.00 97.38 86 ASP A O 1
ATOM 620 N N . CYS A 1 87 ? -8.803 -6.535 8.320 1.00 97.31 87 CYS A N 1
ATOM 621 C CA . CYS A 1 87 ? -7.983 -6.491 9.540 1.00 97.31 87 CYS A CA 1
ATOM 622 C C . CYS A 1 87 ? -7.502 -7.874 10.020 1.00 97.31 87 CYS A C 1
ATOM 624 O O . CYS A 1 87 ? -6.537 -7.946 10.783 1.00 97.31 87 CYS A O 1
ATOM 626 N N . ASN A 1 88 ? -8.129 -8.960 9.553 1.00 96.81 88 ASN A N 1
ATOM 627 C CA . ASN A 1 88 ? -7.752 -10.344 9.836 1.00 96.81 88 ASN A CA 1
ATOM 628 C C . ASN A 1 88 ? -6.701 -10.859 8.822 1.00 96.81 88 ASN A C 1
ATOM 630 O O . ASN A 1 88 ? -6.247 -12.002 8.884 1.00 96.81 88 ASN A O 1
ATOM 634 N N . GLY A 1 89 ? -6.281 -10.007 7.878 1.00 95.56 89 GLY A N 1
ATOM 635 C CA . GLY A 1 89 ? -5.325 -10.336 6.824 1.00 95.56 89 GLY A CA 1
ATOM 636 C C . GLY A 1 89 ? -5.938 -11.095 5.646 1.00 95.56 89 GLY A C 1
ATOM 637 O O . GLY A 1 89 ? -5.189 -11.569 4.784 1.00 95.56 89 GLY A O 1
ATOM 638 N N . VAL A 1 90 ? -7.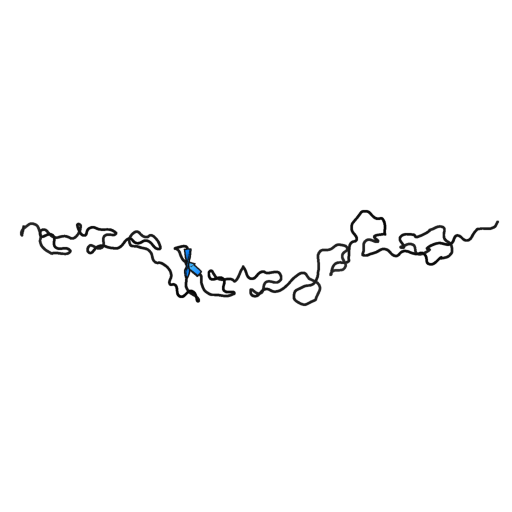267 -11.207 5.579 1.00 96.94 90 VAL A N 1
ATOM 639 C CA . VAL A 1 90 ? -7.983 -11.908 4.511 1.00 96.94 90 VAL A CA 1
ATOM 640 C C . VAL A 1 90 ? -8.145 -10.977 3.313 1.00 96.94 90 VAL A C 1
ATOM 642 O O . VA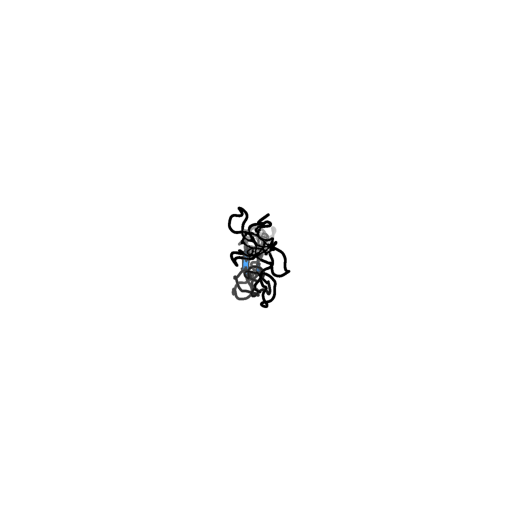L A 1 90 ? -8.705 -9.886 3.398 1.00 96.94 90 VAL A O 1
ATOM 645 N N . ILE A 1 91 ? -7.634 -11.419 2.166 1.00 96.94 91 ILE A N 1
ATOM 646 C CA . ILE A 1 91 ? -7.730 -10.714 0.884 1.00 96.94 91 ILE A CA 1
ATOM 647 C C . ILE A 1 91 ? -9.194 -10.658 0.441 1.00 96.94 91 ILE A C 1
ATOM 649 O O . ILE A 1 91 ? -9.838 -11.696 0.297 1.00 96.94 91 ILE A O 1
ATOM 653 N N . ASN A 1 92 ? -9.694 -9.446 0.197 1.00 94.94 92 ASN A N 1
ATOM 654 C CA . ASN A 1 92 ? -11.106 -9.141 -0.040 1.00 94.94 92 ASN A CA 1
ATOM 655 C C . ASN A 1 92 ? -12.029 -9.687 1.074 1.00 94.94 92 ASN A C 1
ATOM 657 O O . ASN A 1 92 ? -13.174 -10.061 0.812 1.00 94.94 92 ASN A O 1
ATOM 661 N N . GLY A 1 93 ? -11.506 -9.761 2.303 1.00 96.50 93 GLY A N 1
ATOM 662 C CA . GLY A 1 93 ? -12.252 -10.131 3.499 1.00 96.50 93 GLY A CA 1
ATOM 663 C C . GLY A 1 93 ? -13.197 -9.026 3.980 1.00 96.50 93 GLY A C 1
ATOM 664 O O . GLY A 1 93 ? -13.332 -7.974 3.352 1.00 96.50 93 GLY A O 1
ATOM 665 N N . ALA A 1 94 ? -13.879 -9.291 5.091 1.00 96.75 94 ALA A N 1
ATOM 666 C CA . ALA A 1 94 ? -14.955 -8.449 5.620 1.00 96.75 94 ALA A CA 1
ATOM 667 C C . ALA A 1 94 ? -14.796 -8.117 7.115 1.00 96.75 94 ALA A C 1
ATOM 669 O O . ALA A 1 94 ? -15.741 -7.617 7.726 1.00 96.75 94 ALA A O 1
ATOM 670 N N . ALA A 1 95 ? -13.645 -8.428 7.717 1.00 98.31 95 ALA A N 1
ATOM 671 C CA . ALA A 1 95 ? -13.346 -8.051 9.090 1.00 98.31 95 ALA A CA 1
ATOM 672 C C . ALA A 1 95 ? -12.872 -6.588 9.172 1.00 98.31 95 ALA A C 1
ATOM 674 O O . ALA A 1 95 ? -11.970 -6.161 8.444 1.00 98.31 95 ALA A O 1
ATOM 675 N N . GLU A 1 96 ? -13.444 -5.818 10.093 1.00 97.00 96 GLU A N 1
ATOM 676 C CA . GLU A 1 96 ? -13.131 -4.399 10.282 1.00 97.00 96 GLU A CA 1
ATOM 677 C C . GLU A 1 96 ? -12.565 -4.142 11.684 1.00 97.00 96 GLU A C 1
ATOM 679 O O . GLU A 1 96 ? -12.884 -4.849 12.639 1.00 97.00 96 GLU A O 1
ATOM 684 N N . LEU A 1 97 ? -11.706 -3.123 11.811 1.00 97.44 97 LEU A N 1
ATOM 685 C CA . LEU A 1 97 ? -11.279 -2.641 13.125 1.00 97.44 97 LEU A CA 1
ATOM 686 C C . LEU A 1 97 ? -12.432 -1.882 13.781 1.00 97.44 97 LEU A C 1
ATOM 688 O O . LEU A 1 97 ? -12.951 -0.917 13.211 1.00 97.44 97 LEU A O 1
ATOM 692 N N . ASP A 1 98 ? -12.801 -2.291 14.989 1.00 97.44 98 ASP A N 1
ATOM 693 C CA . ASP A 1 98 ? -13.810 -1.603 15.781 1.00 97.44 98 ASP A CA 1
ATOM 694 C C . ASP A 1 98 ? -13.247 -0.368 16.513 1.00 97.44 98 ASP A C 1
ATOM 696 O O . ASP A 1 98 ? -12.137 0.111 16.264 1.00 97.44 98 ASP A O 1
ATOM 700 N N . LYS A 1 99 ? -14.044 0.197 17.426 1.00 96.75 99 LYS A N 1
ATOM 701 C CA . LYS A 1 99 ? -13.669 1.398 18.193 1.00 96.75 99 LYS A CA 1
ATOM 702 C C . LYS A 1 99 ? -12.807 1.116 19.426 1.00 96.75 99 LYS A C 1
ATOM 704 O O . LYS A 1 99 ? -12.332 2.072 20.036 1.00 96.75 99 LYS A O 1
ATOM 709 N N . CYS A 1 100 ? -12.600 -0.150 19.769 1.00 96.56 100 CYS A N 1
ATOM 710 C CA . CYS A 1 100 ? -11.611 -0.604 20.740 1.00 96.56 100 CYS A CA 1
ATOM 711 C C . CYS A 1 100 ? -10.255 -0.899 20.081 1.00 96.56 100 CYS A C 1
ATOM 713 O O . CYS A 1 100 ? -9.228 -0.890 20.759 1.00 96.56 100 CYS A O 1
ATOM 715 N N . GLY A 1 101 ? -10.239 -1.065 18.755 1.00 95.38 101 GLY A N 1
ATOM 716 C CA . GLY A 1 101 ? -9.060 -1.448 17.982 1.00 95.38 101 GLY A CA 1
ATOM 717 C C . GLY A 1 101 ? -8.933 -2.959 17.799 1.00 95.38 101 GLY A C 1
ATOM 718 O O . GLY A 1 101 ? -7.888 -3.416 17.336 1.00 95.38 101 GLY A O 1
ATOM 719 N N . ASP A 1 102 ? -9.980 -3.713 18.135 1.00 97.00 102 ASP A N 1
ATOM 720 C CA . ASP A 1 102 ? -10.064 -5.143 17.872 1.00 97.00 102 ASP A CA 1
ATOM 721 C C . ASP A 1 102 ? -10.572 -5.388 16.447 1.00 97.00 102 ASP A C 1
ATOM 723 O O . ASP A 1 102 ? -11.363 -4.622 15.896 1.00 97.00 102 ASP A O 1
ATOM 727 N N . CYS A 1 103 ? -10.095 -6.468 15.833 1.00 98.31 103 CYS A N 1
ATOM 728 C CA . CYS A 1 103 ? -10.546 -6.893 14.515 1.00 98.31 103 CYS A CA 1
ATOM 729 C C . CYS A 1 103 ? -11.781 -7.791 14.655 1.00 98.31 103 CYS A C 1
ATOM 731 O O . CYS A 1 103 ? -11.689 -8.860 15.259 1.00 98.31 103 CYS A O 1
ATOM 733 N N . VAL A 1 104 ? -12.922 -7.362 14.114 1.00 98.00 104 VAL A N 1
ATOM 734 C CA . VAL A 1 104 ? -14.235 -7.986 14.357 1.00 98.00 104 VAL A CA 1
ATOM 735 C C . VAL A 1 104 ? -15.041 -8.169 13.071 1.00 98.00 104 VAL A C 1
ATOM 737 O O . VAL A 1 104 ? -14.724 -7.602 12.025 1.00 98.00 104 VAL A O 1
ATOM 740 N N . GLY A 1 105 ? -16.115 -8.957 13.138 1.00 97.00 105 GLY A N 1
ATOM 741 C CA . GLY A 1 105 ? -16.931 -9.294 11.972 1.00 97.00 105 GLY A CA 1
ATOM 742 C C . GLY A 1 105 ? -16.216 -10.245 11.004 1.00 97.00 105 GLY A C 1
ATOM 743 O O . GLY A 1 105 ? -15.235 -10.903 11.358 1.00 97.00 105 GLY A O 1
ATOM 744 N N . GLY A 1 106 ? -16.732 -10.355 9.777 1.00 96.06 106 GLY A N 1
ATOM 745 C CA . GLY A 1 106 ? -16.181 -11.257 8.761 1.00 96.06 106 GLY A CA 1
ATOM 746 C C . GLY A 1 106 ? -16.095 -12.713 9.238 1.00 96.06 106 GLY A C 1
ATOM 747 O O . GLY A 1 106 ? -17.104 -13.319 9.600 1.00 96.06 106 GLY A O 1
ATOM 748 N N . ASP A 1 107 ? -14.886 -13.270 9.223 1.00 96.12 107 ASP A N 1
ATOM 749 C CA . ASP A 1 107 ? -14.561 -14.633 9.661 1.00 96.12 107 ASP A CA 1
ATOM 750 C C . ASP A 1 107 ? -13.904 -14.706 11.056 1.00 96.12 107 ASP A C 1
ATOM 752 O O . ASP A 1 107 ? -13.620 -15.803 11.536 1.00 96.12 107 ASP A O 1
ATOM 756 N N . THR A 1 108 ? -13.706 -13.569 11.737 1.00 97.50 108 THR A N 1
ATOM 757 C CA . THR A 1 108 ? -13.037 -13.501 13.056 1.00 97.50 108 THR A CA 1
ATOM 758 C C . THR A 1 108 ? -13.792 -14.245 14.161 1.00 97.50 108 THR A C 1
ATOM 760 O O . THR A 1 108 ? -13.188 -14.699 15.132 1.00 97.50 108 THR A O 1
ATOM 763 N N . GLY A 1 109 ? -15.120 -14.349 14.038 1.00 96.25 109 GLY A N 1
ATOM 764 C CA . GLY A 1 109 ? -16.001 -14.838 15.101 1.00 96.25 109 GLY A CA 1
ATOM 765 C C . GLY A 1 109 ? -16.137 -13.883 16.295 1.00 96.25 109 GLY A C 1
ATOM 766 O O . GLY A 1 109 ? -16.661 -14.295 17.330 1.00 96.25 109 GLY A O 1
ATOM 767 N N . LEU A 1 110 ? -15.667 -12.638 16.163 1.00 97.00 110 LEU A N 1
ATOM 768 C CA . LEU A 1 110 ? -15.746 -11.592 17.180 1.00 97.00 110 LEU A CA 1
ATOM 769 C C . LEU A 1 110 ? -16.813 -10.553 16.810 1.00 97.00 110 LEU A C 1
ATOM 771 O O . LEU A 1 110 ? -16.975 -10.196 15.643 1.00 97.00 110 LEU A O 1
ATOM 775 N N . GLU A 1 111 ? -17.516 -10.057 17.825 1.00 96.06 111 GLU A N 1
ATOM 776 C CA . GLU A 1 111 ? -18.472 -8.950 17.723 1.00 96.06 111 GLU A CA 1
ATOM 777 C C . GLU A 1 111 ? -17.810 -7.644 18.176 1.00 96.06 111 GLU A C 1
ATOM 779 O O . GLU A 1 111 ? -16.946 -7.658 19.054 1.00 96.06 111 GLU A O 1
ATOM 784 N N . ALA A 1 112 ? -18.237 -6.518 17.601 1.00 97.00 112 ALA A N 1
ATOM 785 C CA . ALA A 1 112 ? -17.715 -5.198 17.950 1.00 97.00 112 ALA A CA 1
ATOM 786 C C . ALA A 1 112 ? -17.986 -4.836 19.418 1.00 97.00 112 ALA A C 1
ATOM 788 O O . ALA A 1 112 ? -19.089 -5.051 19.935 1.00 97.00 112 ALA A O 1
ATOM 789 N N . CYS A 1 113 ? -17.009 -4.208 20.068 1.00 95.81 113 CYS A N 1
ATOM 790 C CA . CYS A 1 113 ? -17.170 -3.704 21.421 1.00 95.81 113 CYS A CA 1
ATOM 791 C C . CYS A 1 113 ? -18.245 -2.604 21.500 1.00 95.81 113 CYS A C 1
ATOM 793 O O . CYS A 1 113 ? -18.465 -1.829 20.563 1.00 95.81 113 CYS A O 1
ATOM 795 N N . THR A 1 114 ? -18.908 -2.497 22.652 1.00 95.69 114 THR A N 1
ATOM 796 C CA . THR A 1 114 ? -19.874 -1.429 22.949 1.00 95.69 114 THR A CA 1
ATOM 797 C C . THR A 1 114 ? -19.269 -0.371 23.868 1.00 95.69 114 THR A C 1
ATOM 799 O O . THR A 1 114 ? -18.185 -0.548 24.421 1.00 95.69 114 THR A O 1
ATOM 802 N N . TYR A 1 115 ? -19.971 0.748 24.041 1.00 95.06 115 TYR A N 1
ATOM 803 C CA . TYR A 1 115 ? -19.688 1.688 25.122 1.00 95.06 115 TYR A CA 1
ATOM 804 C C . TYR A 1 115 ? -20.182 1.137 26.466 1.00 95.06 115 TYR A C 1
ATOM 806 O O . TYR A 1 115 ? -21.236 0.501 26.531 1.00 95.06 115 TYR A O 1
ATOM 814 N N . ASP A 1 116 ? -19.429 1.419 27.523 1.00 96.00 116 ASP A N 1
ATOM 815 C CA . ASP A 1 116 ? -19.837 1.221 28.913 1.00 96.00 116 ASP A CA 1
ATOM 816 C C . ASP A 1 116 ? -20.777 2.348 29.394 1.00 96.00 116 ASP A C 1
ATOM 818 O O . ASP A 1 116 ? -21.104 3.272 28.636 1.00 96.00 116 ASP A O 1
ATOM 822 N N . CYS A 1 117 ? -21.226 2.313 30.654 1.00 96.88 117 CYS A N 1
ATOM 823 C CA . CYS A 1 117 ? -22.115 3.365 31.167 1.00 96.88 117 CYS A CA 1
ATOM 824 C C . CYS A 1 117 ? -21.446 4.743 31.333 1.00 96.88 117 CYS A C 1
ATOM 826 O O . CYS A 1 117 ? -22.155 5.743 31.478 1.00 96.88 117 CYS A O 1
ATOM 828 N N . SER A 1 118 ? -20.111 4.812 31.296 1.00 96.19 118 SER A N 1
ATOM 829 C CA . SER A 1 118 ? -19.330 6.057 31.312 1.00 96.19 118 SER A CA 1
ATOM 830 C C . SER A 1 118 ? -19.077 6.609 29.902 1.00 96.19 118 SER A C 1
ATOM 832 O O . SER A 1 118 ? -18.571 7.723 29.755 1.00 96.19 118 SER A O 1
ATOM 834 N N . GLY A 1 119 ? -19.464 5.870 28.856 1.00 94.62 119 GLY A N 1
ATOM 835 C CA . GLY A 1 119 ? -19.293 6.248 27.454 1.00 94.62 119 GLY A CA 1
ATOM 836 C C . GLY A 1 119 ? -17.953 5.831 26.840 1.00 94.62 119 GLY A C 1
ATOM 837 O O . GLY A 1 119 ? -17.629 6.295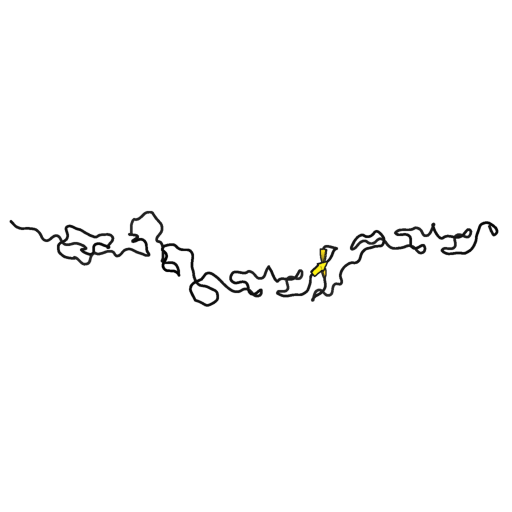 25.743 1.00 94.62 119 GLY A O 1
ATOM 838 N N . TYR A 1 120 ? -17.178 4.970 27.504 1.00 95.00 120 TYR A N 1
ATOM 839 C CA . TYR A 1 120 ? -15.915 4.442 26.986 1.00 95.00 120 TYR A CA 1
ATOM 840 C C . TYR A 1 120 ? -16.143 3.148 26.197 1.00 95.00 120 TYR A C 1
ATOM 842 O O . TYR A 1 120 ? -16.767 2.209 26.688 1.00 95.00 120 TYR A O 1
ATOM 850 N N . T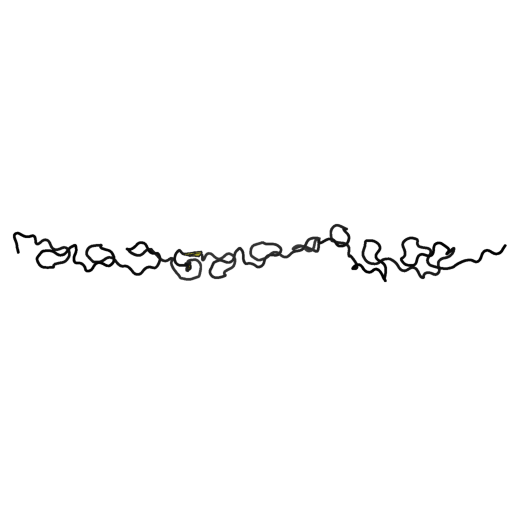RP A 1 121 ? -15.619 3.082 24.969 1.00 96.62 121 TRP A N 1
ATOM 851 C CA . TRP A 1 121 ? -15.637 1.862 24.154 1.00 96.62 121 TRP A CA 1
ATOM 852 C C . TRP A 1 121 ? -14.791 0.774 24.821 1.00 96.62 121 TRP A C 1
ATOM 854 O O . TRP A 1 121 ? -13.644 1.033 25.183 1.00 96.62 121 TRP A O 1
ATOM 864 N N . GLY A 1 122 ? -15.371 -0.414 25.014 1.00 94.00 122 GLY A N 1
ATOM 865 C CA . GLY A 1 122 ? -14.714 -1.544 25.683 1.00 94.00 122 GLY A CA 1
ATOM 866 C C . GLY A 1 122 ? -14.454 -1.329 27.174 1.00 94.00 122 GLY A C 1
ATOM 867 O O . GLY A 1 122 ? -13.695 -2.087 27.776 1.00 94.00 122 GLY A O 1
ATOM 868 N N . GLY A 1 123 ? -15.047 -0.291 27.769 1.00 95.00 123 GLY A N 1
ATOM 869 C CA . GLY A 1 123 ? -14.974 -0.056 29.203 1.00 95.00 123 GLY A CA 1
ATOM 870 C C . GLY A 1 123 ? -15.754 -1.104 30.003 1.00 95.00 123 GLY A C 1
ATOM 871 O O . GLY A 1 123 ? -16.567 -1.854 29.465 1.00 95.00 123 GLY A O 1
ATOM 872 N N . SER A 1 124 ? -15.492 -1.154 31.308 1.00 94.88 124 SER A N 1
ATOM 873 C CA . SER A 1 124 ? -16.114 -2.104 32.239 1.00 94.88 124 SER A CA 1
ATOM 874 C C . SER A 1 124 ? -17.044 -1.436 33.255 1.00 94.88 124 SER A C 1
ATOM 876 O O . SER A 1 124 ? -17.387 -2.063 34.258 1.00 94.88 124 SER A O 1
ATOM 878 N N . ALA A 1 125 ? -17.387 -0.158 33.064 1.00 96.44 125 ALA A N 1
ATOM 879 C CA . ALA A 1 125 ? -18.286 0.544 33.967 1.00 96.44 125 ALA A CA 1
ATOM 880 C C . ALA A 1 125 ? -19.729 0.064 33.751 1.00 96.44 125 ALA A C 1
ATOM 882 O O . ALA A 1 125 ? -20.298 0.212 32.666 1.00 96.44 125 ALA A O 1
ATOM 883 N N . GLU A 1 126 ? -20.331 -0.474 34.810 1.00 95.62 126 GLU A N 1
ATOM 884 C CA . GLU A 1 126 ? -21.701 -0.989 34.808 1.00 95.62 126 GLU A CA 1
ATOM 885 C C . GLU A 1 126 ? -22.663 -0.061 35.558 1.00 95.62 126 GLU A C 1
ATOM 887 O O . GLU A 1 126 ? -22.278 0.678 36.472 1.00 95.62 126 GLU A O 1
ATOM 892 N N . LEU A 1 127 ? -23.941 -0.110 35.175 1.00 95.88 127 LEU A N 1
ATOM 893 C CA . LEU A 1 127 ? -25.007 0.569 35.910 1.00 95.88 127 LEU A CA 1
ATOM 894 C C . LEU A 1 127 ? -25.319 -0.177 37.212 1.00 95.88 127 LEU A C 1
ATOM 896 O O . LEU A 1 127 ? -25.489 -1.397 37.222 1.00 95.88 127 LEU A O 1
ATOM 900 N N . ASP A 1 128 ? -25.481 0.572 38.298 1.00 95.56 128 ASP A N 1
ATOM 901 C CA . ASP A 1 128 ? -26.057 0.052 39.533 1.00 95.56 128 ASP A CA 1
ATOM 902 C C . ASP A 1 128 ? -27.591 -0.114 39.423 1.00 95.56 128 ASP A C 1
ATOM 904 O O . ASP A 1 128 ? -28.228 0.226 38.420 1.00 95.56 128 ASP A O 1
ATOM 908 N N . GLN A 1 129 ? -28.230 -0.626 40.476 1.00 96.56 129 GLN A N 1
ATOM 909 C CA . GLN A 1 129 ? -29.684 -0.835 40.514 1.00 96.56 129 GLN A CA 1
ATOM 910 C C . GLN A 1 129 ? -30.492 0.477 40.586 1.00 96.56 129 GLN A C 1
ATOM 912 O O . GLN A 1 129 ? -31.723 0.447 40.496 1.00 96.56 129 GLN A O 1
ATOM 917 N N . CYS A 1 130 ? -29.816 1.618 40.732 1.00 96.19 130 CYS A N 1
ATOM 918 C CA . CYS A 1 130 ? -30.363 2.967 40.639 1.00 96.19 130 CYS A CA 1
ATOM 919 C C . CYS A 1 130 ? -30.147 3.595 39.246 1.00 96.19 130 CYS A C 1
ATOM 921 O O . CYS A 1 130 ? -30.499 4.757 39.042 1.00 96.19 130 CYS A O 1
ATOM 923 N N . SER A 1 131 ? -29.606 2.842 38.277 1.00 94.88 131 SER A N 1
ATOM 924 C CA . SER A 1 131 ? -29.174 3.339 36.959 1.00 94.88 131 SER A CA 1
ATOM 925 C C . SER A 1 131 ? -28.096 4.431 37.034 1.00 94.88 131 SER A C 1
ATOM 927 O O . SER A 1 131 ? -28.002 5.278 36.144 1.00 94.88 131 SER A O 1
ATOM 929 N N . VAL A 1 132 ? -27.272 4.413 38.084 1.00 96.12 132 VAL A N 1
ATOM 930 C CA . VAL A 1 132 ? -26.082 5.257 38.228 1.00 96.12 132 VAL A CA 1
ATOM 931 C C . VAL A 1 132 ? -24.857 4.452 37.813 1.00 96.12 132 VAL A C 1
ATOM 933 O O . VAL A 1 132 ? -24.637 3.338 38.285 1.00 96.12 132 VAL A O 1
ATOM 936 N N . CYS A 1 133 ? -24.052 5.020 36.920 1.00 97.50 133 CYS A N 1
ATOM 937 C CA . CYS A 1 133 ? -22.817 4.395 36.468 1.00 97.50 133 CYS A CA 1
ATOM 938 C C . CYS A 1 133 ? -21.795 4.294 37.610 1.00 97.50 133 CYS A C 1
ATOM 940 O O . CYS A 1 133 ? -21.560 5.289 38.296 1.00 97.50 133 CYS A O 1
ATOM 942 N N . GLU A 1 134 ? -21.238 3.098 37.832 1.00 95.81 134 GLU A N 1
ATOM 943 C CA . GLU A 1 134 ? -20.373 2.759 38.981 1.00 95.81 134 GLU A CA 1
ATOM 944 C C . GLU A 1 134 ? -20.974 3.116 40.361 1.00 95.81 134 GLU A C 1
ATOM 946 O O . GLU A 1 134 ? -20.254 3.351 41.335 1.00 95.81 134 GLU A O 1
ATOM 951 N N . GLY A 1 135 ? -22.306 3.170 40.464 1.00 94.62 135 GLY A N 1
ATOM 952 C CA . GLY A 1 135 ? -22.997 3.525 41.700 1.00 94.62 135 GLY A CA 1
ATOM 953 C C . GLY A 1 135 ? -22.931 2.446 42.794 1.00 94.62 135 GLY A C 1
ATOM 954 O O . GLY A 1 135 ? -22.799 1.249 42.543 1.00 94.62 135 GLY A O 1
ATOM 955 N N . ASP A 1 136 ? -23.067 2.874 44.050 1.00 95.25 136 ASP A N 1
ATOM 956 C CA . ASP A 1 136 ? -23.105 2.019 45.249 1.00 95.25 136 ASP A CA 1
ATOM 957 C C . ASP A 1 136 ? -24.547 1.685 45.702 1.00 95.25 136 ASP A C 1
ATOM 959 O O . ASP A 1 136 ? -24.810 1.253 46.838 1.00 95.25 136 ASP A O 1
ATOM 963 N N . ASN A 1 137 ? -25.518 1.914 44.816 1.00 94.38 137 ASN A N 1
ATOM 964 C CA . ASN A 1 137 ? -26.952 1.888 45.067 1.00 94.38 137 ASN A CA 1
ATOM 965 C C . ASN A 1 137 ? -27.430 2.874 46.151 1.00 94.38 137 ASN A C 1
ATOM 967 O O . ASN A 1 137 ? -28.506 2.671 46.708 1.00 94.38 137 ASN A O 1
ATOM 971 N N . SER A 1 138 ? -26.658 3.887 46.568 1.00 92.06 138 SER A N 1
ATOM 972 C CA . SER A 1 138 ? -27.097 4.831 47.618 1.00 92.06 138 SER A CA 1
ATOM 973 C C . SER A 1 138 ? -28.205 5.787 47.169 1.00 92.06 138 SER A C 1
ATOM 975 O O . SER A 1 138 ? -29.052 6.157 47.979 1.00 92.06 138 SER A O 1
ATOM 977 N N . THR A 1 139 ? -28.234 6.153 45.888 1.00 93.56 139 THR A N 1
ATOM 978 C CA . THR A 1 139 ? -29.060 7.247 45.348 1.00 93.56 139 THR A CA 1
ATOM 979 C C . THR A 1 139 ? -30.557 6.942 45.265 1.00 93.56 139 THR A C 1
ATOM 981 O O . THR A 1 139 ? -31.356 7.876 45.241 1.00 93.56 139 THR A O 1
ATOM 984 N N . CYS A 1 140 ? -30.947 5.664 45.246 1.00 93.25 140 CYS A N 1
ATOM 985 C CA . CYS A 1 140 ? -32.342 5.211 45.176 1.00 93.25 140 CYS A CA 1
ATOM 986 C C . CYS A 1 140 ? -32.776 4.342 46.373 1.00 93.25 140 CYS A C 1
ATOM 988 O O . CYS A 1 140 ? -33.774 3.626 46.286 1.00 93.25 140 CYS A O 1
ATOM 990 N N . LYS A 1 141 ? -32.039 4.374 47.492 1.00 92.50 141 LYS A N 1
ATOM 991 C CA . LYS A 1 141 ? -32.468 3.732 48.747 1.00 92.50 141 LYS A CA 1
ATOM 992 C C . LYS A 1 141 ? -33.558 4.555 49.436 1.00 92.50 141 LYS A C 1
ATOM 994 O O . LYS A 1 141 ? -33.460 5.777 49.524 1.00 92.50 141 LYS A O 1
ATOM 999 N N . ASP A 1 142 ? -34.568 3.870 49.960 1.00 87.75 142 ASP A N 1
ATOM 1000 C CA . ASP A 1 142 ? -35.586 4.459 50.832 1.00 87.75 142 ASP A CA 1
ATOM 1001 C C . ASP A 1 142 ? -35.090 4.607 52.288 1.00 87.75 142 ASP A C 1
ATOM 1003 O O . ASP A 1 142 ? -33.960 4.225 52.612 1.00 87.75 142 ASP A O 1
ATOM 1007 N N . CYS A 1 143 ? -35.915 5.147 53.199 1.00 87.88 143 CYS A N 1
ATOM 1008 C CA . CYS A 1 143 ? -35.482 5.355 54.593 1.00 87.88 143 CYS A CA 1
ATOM 1009 C C . CYS A 1 143 ? -35.232 4.054 55.392 1.00 87.88 143 CYS A C 1
ATOM 1011 O O . CYS A 1 143 ? -34.627 4.109 56.462 1.00 87.88 143 CYS A O 1
ATOM 1013 N N . ASN A 1 144 ? -35.600 2.885 54.851 1.00 89.62 144 ASN A N 1
ATOM 1014 C CA . ASN A 1 144 ? -35.266 1.561 55.386 1.00 89.62 144 ASN A CA 1
ATOM 1015 C C . ASN A 1 144 ? -34.050 0.916 54.687 1.00 89.62 144 ASN A C 1
ATOM 1017 O O . ASN A 1 144 ? -33.735 -0.245 54.947 1.00 89.62 144 ASN A O 1
ATOM 1021 N N . ASN A 1 145 ? -33.325 1.666 53.846 1.00 88.00 145 ASN A N 1
ATOM 1022 C CA . ASN A 1 145 ? -32.224 1.204 52.991 1.00 88.00 145 ASN A CA 1
ATOM 1023 C C . ASN A 1 145 ? -32.643 0.209 51.891 1.00 88.00 145 ASN A C 1
ATOM 1025 O O . ASN A 1 145 ? -31.796 -0.520 51.367 1.00 88.00 145 ASN A O 1
ATOM 1029 N N . ILE A 1 146 ? -33.924 0.179 51.509 1.00 91.12 146 ILE A N 1
ATOM 1030 C CA . ILE A 1 146 ? -34.417 -0.667 50.418 1.00 91.12 146 ILE A CA 1
ATOM 1031 C C . ILE A 1 146 ? -34.222 0.072 49.091 1.00 91.12 146 ILE A C 1
ATOM 1033 O O . ILE A 1 146 ? -34.748 1.164 48.881 1.00 91.12 146 ILE A O 1
ATOM 1037 N N . ILE A 1 147 ? -33.455 -0.538 48.189 1.00 93.19 147 ILE A N 1
ATOM 1038 C CA . ILE A 1 147 ? -33.193 -0.049 46.828 1.00 93.19 147 ILE A CA 1
ATOM 1039 C C . ILE A 1 147 ? -34.510 -0.009 46.040 1.00 93.19 147 ILE A C 1
ATOM 1041 O O . ILE A 1 147 ? -35.218 -1.014 45.972 1.00 93.19 147 ILE A O 1
ATOM 1045 N N . ASN A 1 148 ? -34.829 1.144 45.447 1.00 89.88 148 ASN A N 1
ATOM 1046 C CA . ASN A 1 148 ? -36.111 1.441 44.794 1.00 89.88 148 ASN A CA 1
ATOM 1047 C C . ASN A 1 148 ? -37.340 1.218 45.709 1.00 89.88 148 ASN A C 1
ATOM 1049 O O . ASN A 1 148 ? -38.440 0.929 45.231 1.00 89.88 148 ASN A O 1
ATOM 1053 N N . GLY A 1 149 ? -37.156 1.338 47.030 1.00 88.75 149 GLY A N 1
ATOM 1054 C CA . GLY A 1 149 ? -38.229 1.279 48.021 1.00 88.75 149 GLY A CA 1
ATOM 1055 C C . GLY A 1 149 ? -39.109 2.536 48.032 1.00 88.75 149 GLY A C 1
ATOM 1056 O O . GLY A 1 149 ? -38.784 3.560 47.432 1.00 88.75 149 GLY A O 1
ATOM 1057 N N . THR A 1 150 ? -40.249 2.461 48.721 1.00 88.44 150 THR A N 1
ATOM 1058 C CA . THR A 1 150 ? -41.261 3.536 48.752 1.00 88.44 150 THR A CA 1
ATOM 1059 C C . THR A 1 150 ? -41.387 4.239 50.108 1.00 88.44 150 THR A C 1
ATOM 1061 O O . THR A 1 150 ? -42.247 5.111 50.255 1.00 88.44 150 THR A O 1
ATOM 1064 N N . ALA A 1 151 ? -40.562 3.893 51.105 1.00 83.12 151 ALA A N 1
ATOM 1065 C CA . ALA A 1 151 ? -40.639 4.497 52.435 1.00 83.12 151 ALA A CA 1
ATOM 1066 C C . ALA A 1 151 ? -40.056 5.924 52.466 1.00 83.12 151 ALA A C 1
ATOM 1068 O O . ALA A 1 151 ? -38.888 6.150 52.142 1.00 83.12 151 ALA A O 1
ATOM 1069 N N . TYR A 1 152 ? -40.866 6.885 52.911 1.00 77.00 152 TYR A N 1
ATOM 1070 C CA . TYR A 1 152 ? -40.490 8.291 53.075 1.00 77.00 152 TYR A CA 1
ATOM 1071 C C . TYR A 1 152 ? -40.664 8.749 54.533 1.00 77.00 152 TYR A C 1
ATOM 1073 O O . TYR A 1 152 ? -41.228 8.040 55.362 1.00 77.00 152 TYR A O 1
ATOM 1081 N N . ILE A 1 153 ? -40.170 9.954 54.833 1.00 66.62 153 ILE A N 1
ATOM 1082 C CA . ILE A 1 153 ? -39.875 10.491 56.179 1.00 66.62 153 ILE A CA 1
ATOM 1083 C C . ILE A 1 153 ? -41.064 10.628 57.173 1.00 66.62 153 ILE A C 1
ATOM 1085 O O . ILE A 1 153 ? -40.832 11.059 58.295 1.00 66.62 153 ILE A O 1
ATOM 1089 N N . ASP A 1 154 ? -42.307 10.233 56.849 1.00 63.03 154 ASP A N 1
ATOM 1090 C CA . ASP A 1 154 ? -43.357 10.064 57.889 1.00 63.03 154 ASP A CA 1
ATOM 1091 C C . ASP A 1 154 ? -43.442 8.639 58.484 1.00 63.03 154 ASP A C 1
ATOM 1093 O O . ASP A 1 154 ? -44.012 8.452 59.559 1.00 63.03 154 ASP A O 1
ATOM 1097 N N . GLY A 1 155 ? -42.778 7.661 57.851 1.00 57.62 155 GLY A N 1
ATOM 1098 C CA . GLY A 1 155 ? -42.719 6.256 58.277 1.00 57.62 155 GLY A CA 1
ATOM 1099 C C . GLY A 1 155 ? -41.380 5.787 58.864 1.00 57.62 155 GLY A C 1
ATOM 1100 O O . GLY A 1 155 ? -41.167 4.575 58.937 1.00 57.62 155 GLY A O 1
ATOM 1101 N N . CYS A 1 156 ? -40.490 6.712 59.243 1.00 56.16 156 CYS A N 1
ATOM 1102 C CA . CYS A 1 156 ? -39.180 6.468 59.861 1.00 56.16 156 CYS A CA 1
ATOM 1103 C C . CYS A 1 156 ? -38.950 7.462 61.020 1.00 56.16 156 CYS A C 1
ATOM 1105 O O . CYS A 1 156 ? -38.426 7.023 62.069 1.00 56.16 156 CYS A O 1
#